Protein AF-A0A1K1MF61-F1 (afdb_monomer_lite)

Structure (mmCIF, N/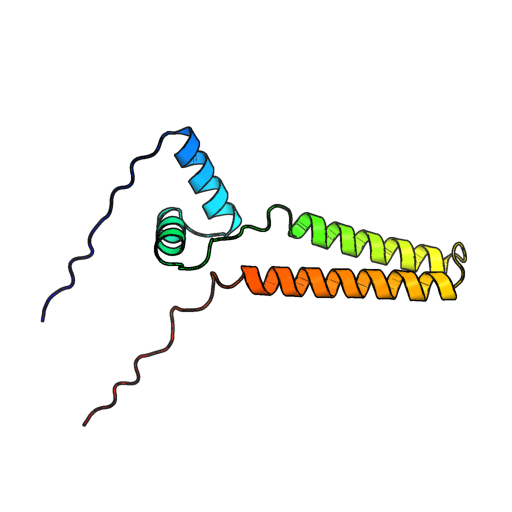CA/C/O backbone):
data_AF-A0A1K1MF61-F1
#
_entry.id   AF-A0A1K1MF61-F1
#
loop_
_atom_site.group_PDB
_atom_site.id
_atom_site.type_symbol
_atom_site.label_atom_id
_atom_site.label_alt_id
_atom_site.label_comp_id
_atom_site.label_asym_id
_atom_site.label_entity_id
_atom_site.label_seq_id
_atom_site.pdbx_PDB_ins_code
_atom_site.Cartn_x
_atom_site.Cartn_y
_atom_site.Cartn_z
_atom_site.occupancy
_atom_site.B_iso_or_equiv
_atom_site.auth_seq_id
_atom_site.auth_comp_id
_atom_site.auth_asym_id
_atom_site.auth_atom_id
_atom_site.pdbx_PDB_model_num
ATOM 1 N N . MET A 1 1 ? -30.722 -22.037 27.831 1.00 40.25 1 MET A N 1
ATOM 2 C CA . MET A 1 1 ? -30.411 -21.177 26.675 1.00 40.25 1 MET A CA 1
ATOM 3 C C . MET A 1 1 ? -30.126 -19.787 27.209 1.00 40.25 1 MET A C 1
ATOM 5 O O . MET A 1 1 ? -31.053 -19.074 27.568 1.00 40.25 1 MET A O 1
ATOM 9 N N . SER A 1 2 ? -28.853 -19.470 27.422 1.00 45.88 2 SER A N 1
ATOM 10 C CA . SER A 1 2 ? -28.426 -18.170 27.940 1.00 45.88 2 SER A CA 1
ATOM 11 C C . SER A 1 2 ? -28.297 -17.236 26.744 1.00 45.88 2 SER A C 1
ATOM 13 O O . SER A 1 2 ? -27.346 -17.369 25.982 1.00 45.88 2 SER A O 1
ATOM 15 N N . GLU A 1 3 ? -29.253 -16.333 26.543 1.00 50.75 3 GLU A N 1
ATOM 16 C CA . GLU A 1 3 ? -29.083 -15.231 25.594 1.00 50.75 3 GLU A CA 1
ATOM 17 C C . GLU A 1 3 ? -27.830 -14.451 26.012 1.00 50.75 3 GLU A C 1
ATOM 19 O O . GLU A 1 3 ? -27.800 -13.836 27.086 1.00 50.75 3 GLU A O 1
ATOM 24 N N . SER A 1 4 ? -26.757 -14.511 25.218 1.00 57.25 4 SER A N 1
ATOM 25 C CA . SER A 1 4 ? -25.606 -13.646 25.441 1.00 57.25 4 SER A CA 1
ATOM 26 C C . SER A 1 4 ? -26.071 -12.217 25.155 1.00 57.25 4 SER A C 1
ATOM 28 O O . SER A 1 4 ? -26.208 -11.775 24.019 1.00 57.25 4 SER A O 1
ATOM 30 N N . LYS A 1 5 ? -26.429 -11.482 26.212 1.00 58.16 5 LYS A N 1
ATOM 31 C CA . LYS A 1 5 ? -26.793 -10.070 26.085 1.00 58.16 5 LYS A CA 1
ATOM 32 C C . LYS A 1 5 ? -25.625 -9.343 25.429 1.00 58.16 5 LYS A C 1
ATOM 34 O O . LYS A 1 5 ? -24.558 -9.249 26.039 1.00 58.16 5 LYS A O 1
ATOM 39 N N . ALA A 1 6 ? -25.839 -8.821 24.223 1.00 66.06 6 ALA A N 1
ATOM 40 C CA . ALA A 1 6 ? -24.900 -7.932 23.556 1.00 66.06 6 ALA A CA 1
ATOM 41 C C . ALA A 1 6 ? -24.563 -6.778 24.514 1.00 66.06 6 ALA A C 1
ATOM 43 O O . ALA A 1 6 ? -25.407 -5.934 24.825 1.00 66.06 6 ALA A O 1
ATOM 44 N N . LYS A 1 7 ? -23.347 -6.785 25.067 1.00 76.81 7 LYS A N 1
ATOM 45 C CA . LYS A 1 7 ? -22.883 -5.731 25.970 1.00 76.81 7 LYS A CA 1
ATOM 46 C C . LYS A 1 7 ? -22.458 -4.541 25.126 1.00 76.81 7 LYS A C 1
ATOM 48 O O . LYS A 1 7 ? -21.454 -4.598 24.425 1.00 76.81 7 LYS A O 1
ATOM 53 N N . THR A 1 8 ? -23.206 -3.450 25.214 1.00 82.19 8 THR A N 1
ATOM 54 C CA . THR A 1 8 ? -22.790 -2.174 24.632 1.00 82.19 8 THR A CA 1
ATOM 55 C C . THR A 1 8 ? -21.667 -1.570 25.473 1.00 82.19 8 THR A C 1
ATOM 57 O O . THR A 1 8 ? -21.833 -1.359 26.675 1.00 82.19 8 THR A O 1
ATOM 60 N N . ILE A 1 9 ? -20.532 -1.274 24.839 1.00 82.94 9 ILE A N 1
ATOM 61 C CA . ILE A 1 9 ? -19.419 -0.539 25.447 1.00 82.94 9 ILE A CA 1
ATOM 62 C C . ILE A 1 9 ? -19.463 0.893 24.920 1.00 82.94 9 ILE A C 1
ATOM 64 O O . ILE A 1 9 ? -19.438 1.117 23.713 1.00 82.94 9 ILE A O 1
ATOM 68 N N . ASN A 1 10 ? -19.519 1.862 25.833 1.00 87.81 10 ASN A N 1
ATOM 69 C CA . ASN A 1 10 ? -19.452 3.279 25.492 1.00 87.81 10 ASN A CA 1
ATOM 70 C C . ASN A 1 10 ? -18.021 3.780 25.697 1.00 87.81 10 ASN A C 1
ATOM 72 O O . ASN A 1 10 ? -17.512 3.741 26.818 1.00 87.81 10 ASN A O 1
ATOM 76 N N . VAL A 1 11 ? -17.395 4.280 24.634 1.00 85.50 11 VAL A N 1
ATOM 77 C CA . VAL A 1 11 ? -16.054 4.876 24.681 1.00 85.50 11 VAL A CA 1
ATOM 78 C C . VAL A 1 11 ? -16.198 6.396 24.710 1.00 85.50 11 VAL A C 1
ATOM 80 O O . VAL A 1 11 ? -16.910 6.971 23.888 1.00 85.50 11 VAL A O 1
ATOM 83 N N . ARG A 1 12 ? -15.547 7.055 25.675 1.00 91.81 12 ARG A N 1
ATOM 84 C CA . ARG A 1 12 ? -15.467 8.520 25.734 1.00 91.81 12 ARG A CA 1
ATOM 85 C C . ARG A 1 12 ? -14.130 8.972 25.175 1.00 91.81 12 ARG A C 1
ATOM 87 O O . ARG A 1 12 ? -13.096 8.475 25.602 1.00 91.81 12 ARG A O 1
ATOM 94 N N . VAL A 1 13 ? -14.187 9.932 24.267 1.00 91.00 13 VAL A N 1
ATOM 95 C CA . VAL A 1 13 ? -13.036 10.540 23.600 1.00 91.00 13 VAL A CA 1
ATOM 96 C C . VAL A 1 13 ? -13.280 12.039 23.464 1.00 91.00 13 VAL A C 1
ATOM 98 O O . VAL A 1 13 ? -14.428 12.491 23.513 1.00 91.00 13 VAL A O 1
ATOM 101 N N . SER A 1 14 ? -12.213 12.814 23.306 1.00 94.94 14 SER A N 1
ATOM 102 C CA . SER A 1 14 ? -12.305 14.216 22.894 1.00 94.94 14 SER A CA 1
ATOM 103 C C . SER A 1 14 ? -12.835 14.344 21.459 1.00 94.94 14 SER A C 1
ATOM 105 O O . SER A 1 14 ? -12.792 13.391 20.679 1.00 94.94 14 SER A O 1
ATOM 107 N N . GLU A 1 15 ? -13.309 15.532 21.074 1.00 92.31 15 GLU A N 1
ATOM 108 C CA . GLU A 1 15 ? -13.754 15.780 19.692 1.00 92.31 15 GLU A CA 1
ATOM 109 C C . GLU A 1 15 ? -12.626 15.575 18.673 1.00 92.31 15 GLU A C 1
ATOM 111 O O . GLU A 1 15 ? -12.850 14.980 17.623 1.00 92.31 15 GLU A O 1
ATOM 116 N N . SER A 1 16 ? -11.397 15.986 19.003 1.00 92.75 16 SER A N 1
ATOM 117 C CA . SER A 1 16 ? -10.227 15.758 18.150 1.00 92.75 16 SER A CA 1
ATOM 118 C C . SER A 1 16 ? -9.934 14.273 17.949 1.00 92.75 16 SER A C 1
ATOM 120 O O . SER A 1 16 ? -9.656 13.842 16.834 1.00 92.75 16 SER A O 1
ATOM 122 N N . GLU A 1 17 ? -10.024 13.474 19.012 1.00 90.25 17 GLU A N 1
ATOM 123 C CA . GLU A 1 17 ? -9.818 12.027 18.922 1.00 90.25 17 GLU A CA 1
ATOM 124 C C . GLU A 1 17 ? -10.941 11.354 18.137 1.00 90.25 17 GLU A C 1
ATOM 126 O O . GLU A 1 17 ? -10.668 10.457 17.346 1.00 90.25 17 GLU A O 1
ATOM 131 N N . LYS A 1 18 ? -12.189 11.812 18.298 1.00 91.81 18 LYS A N 1
ATOM 132 C CA . LYS A 1 18 ? -13.321 11.319 17.509 1.00 91.81 18 LYS A CA 1
ATOM 133 C C . LYS A 1 18 ? -13.069 11.500 16.010 1.00 91.81 18 LYS A C 1
ATOM 135 O O . LYS A 1 18 ? -13.190 10.526 15.273 1.00 91.81 18 LYS A O 1
ATOM 140 N N . SER A 1 19 ? -12.652 12.693 15.583 1.00 90.75 19 SER A N 1
ATOM 141 C CA . SER A 1 19 ? -12.330 12.963 14.176 1.00 90.75 19 SER A CA 1
ATOM 142 C C . SER A 1 19 ? -11.206 12.064 13.657 1.00 90.75 19 SER A C 1
ATOM 144 O O . SER A 1 19 ? -11.313 11.520 12.563 1.00 90.75 19 SER A O 1
ATOM 146 N N . ILE A 1 20 ? -10.156 11.843 14.458 1.00 88.69 20 ILE A N 1
ATOM 147 C CA . ILE A 1 20 ? -9.044 10.951 14.091 1.00 88.69 20 ILE A CA 1
ATOM 148 C C . ILE A 1 20 ? -9.521 9.498 13.950 1.00 88.69 20 ILE A C 1
ATOM 150 O O . ILE A 1 20 ? -9.090 8.793 13.041 1.00 88.69 20 ILE A O 1
ATOM 154 N N . ILE A 1 21 ? -10.386 9.023 14.850 1.00 88.62 21 ILE A N 1
ATOM 155 C CA . ILE A 1 21 ? -10.924 7.657 14.791 1.00 88.62 21 ILE A CA 1
ATOM 156 C C . ILE A 1 21 ? -11.799 7.489 13.545 1.00 88.62 21 ILE A C 1
ATOM 158 O O . ILE A 1 21 ? -11.675 6.480 12.857 1.00 88.62 21 ILE A O 1
ATOM 162 N N . GLU A 1 22 ? -12.650 8.468 13.233 1.00 90.00 22 GLU A N 1
ATOM 163 C CA . GLU A 1 22 ? -13.495 8.450 12.034 1.00 90.00 22 GLU A CA 1
ATOM 164 C C . GLU A 1 22 ? -12.657 8.477 10.749 1.00 90.00 22 GLU A C 1
ATOM 166 O O . GLU A 1 22 ? -12.902 7.686 9.841 1.00 90.00 22 GLU A O 1
ATOM 171 N N . GLU A 1 23 ? -11.623 9.318 10.684 1.00 86.88 23 GLU A N 1
ATOM 172 C CA . GLU A 1 23 ? -10.695 9.362 9.549 1.00 86.88 23 GLU A CA 1
ATOM 173 C C . GLU A 1 23 ? -9.983 8.017 9.346 1.00 86.88 23 GLU A C 1
ATOM 175 O O . GLU A 1 23 ? -9.933 7.493 8.230 1.00 86.88 23 GLU A O 1
ATOM 180 N N . LYS A 1 24 ? -9.483 7.414 10.431 1.00 81.94 24 LYS A N 1
ATOM 181 C CA . LYS A 1 24 ? -8.822 6.105 10.388 1.00 81.94 24 LYS A CA 1
ATOM 182 C C . LYS A 1 24 ? -9.773 4.988 9.972 1.00 81.94 24 LYS A C 1
ATOM 184 O O . LYS A 1 24 ? -9.406 4.206 9.101 1.00 81.94 24 LYS A O 1
ATOM 189 N N . ALA A 1 25 ? -10.982 4.937 10.531 1.00 83.62 25 ALA A N 1
ATOM 190 C CA . ALA A 1 25 ? -12.004 3.969 10.136 1.00 83.62 25 ALA A CA 1
ATOM 191 C C . ALA A 1 25 ? -12.344 4.092 8.638 1.00 83.62 25 ALA A C 1
ATOM 193 O O . ALA A 1 25 ? -12.319 3.097 7.914 1.00 83.62 25 ALA A O 1
ATOM 194 N N . ASN A 1 26 ? -12.527 5.322 8.145 1.00 81.12 26 ASN A N 1
ATOM 195 C CA . ASN A 1 26 ? -12.780 5.589 6.728 1.00 81.12 26 ASN A CA 1
ATOM 196 C C . ASN A 1 26 ? -11.614 5.153 5.829 1.00 81.12 26 ASN A C 1
ATOM 198 O O . ASN A 1 26 ? -11.847 4.605 4.755 1.00 81.12 26 ASN A O 1
ATOM 202 N N . SER A 1 27 ? -10.362 5.350 6.260 1.00 74.50 27 SER A N 1
ATOM 203 C CA . SER A 1 27 ? -9.181 4.948 5.477 1.00 74.50 27 SER A CA 1
ATOM 204 C C . SER A 1 27 ? -9.061 3.437 5.249 1.00 74.50 27 SER A C 1
ATOM 206 O O . SER A 1 27 ? -8.390 3.025 4.307 1.00 74.50 27 SER A O 1
ATOM 208 N N . VAL A 1 28 ? -9.736 2.621 6.067 1.00 71.19 28 VAL A N 1
ATOM 209 C CA . VAL A 1 28 ? -9.839 1.159 5.896 1.00 71.19 28 VAL A CA 1
ATOM 210 C C . VAL A 1 28 ? -11.235 0.708 5.475 1.00 71.19 28 VAL A C 1
ATOM 212 O O . VAL A 1 28 ? -11.519 -0.482 5.479 1.00 71.19 28 VAL A O 1
ATOM 215 N N . SER A 1 29 ? -12.107 1.642 5.086 1.00 76.50 29 SER A N 1
ATOM 216 C CA . SER A 1 29 ? -13.491 1.366 4.675 1.00 76.50 29 SER A CA 1
ATOM 217 C C . SER A 1 29 ? -14.336 0.629 5.728 1.00 76.50 29 SER A C 1
ATOM 219 O O . SER A 1 29 ? -15.255 -0.104 5.371 1.00 76.50 29 SER A O 1
ATOM 221 N N . LEU A 1 30 ? -14.058 0.843 7.019 1.00 79.31 30 LEU A N 1
ATOM 222 C CA . LEU A 1 30 ? -14.828 0.271 8.129 1.00 79.31 30 LEU A CA 1
ATOM 223 C C . LEU A 1 30 ? -15.706 1.327 8.805 1.00 79.31 30 LEU A C 1
ATOM 225 O O . LEU A 1 30 ? -15.382 2.515 8.837 1.00 79.31 30 LEU A O 1
ATOM 229 N N . GLY A 1 31 ? -16.796 0.884 9.434 1.00 85.94 31 GLY A N 1
ATOM 230 C CA . GLY A 1 31 ? -17.553 1.737 10.350 1.00 85.94 31 GLY A CA 1
ATOM 231 C C . GLY A 1 31 ? -16.790 1.981 11.659 1.00 85.94 31 GLY A C 1
ATOM 232 O O . GLY A 1 31 ? -16.079 1.105 12.145 1.00 85.94 31 GLY A O 1
ATOM 233 N N . THR A 1 32 ? -16.985 3.134 12.309 1.00 88.88 32 THR A N 1
ATOM 234 C CA . THR A 1 32 ? -16.292 3.501 13.566 1.00 88.88 32 THR A CA 1
ATOM 235 C C . THR A 1 32 ? -16.384 2.420 14.650 1.00 88.88 32 THR A C 1
ATOM 237 O O . THR A 1 32 ? -15.401 2.121 15.323 1.00 88.88 32 THR A O 1
ATOM 240 N N . SER A 1 33 ? -17.560 1.807 14.832 1.00 86.56 33 SER A N 1
ATOM 241 C CA . SER A 1 33 ? -17.746 0.740 15.827 1.00 86.56 33 SER A CA 1
ATOM 242 C C . SER A 1 33 ? -17.020 -0.552 15.468 1.00 86.56 33 SER A C 1
ATOM 244 O O . SER A 1 33 ? -16.595 -1.271 16.364 1.00 86.56 33 SER A O 1
ATOM 246 N N . GLU A 1 34 ? -16.910 -0.860 14.182 1.00 83.75 34 GLU A N 1
ATOM 247 C CA . GLU A 1 34 ? -16.197 -2.032 13.685 1.00 83.75 34 GLU A CA 1
ATOM 248 C C . GLU A 1 34 ? -14.694 -1.829 13.828 1.00 83.75 34 GLU A C 1
ATOM 250 O O . GLU A 1 34 ? -14.047 -2.621 14.499 1.00 83.75 34 GLU A O 1
ATOM 255 N N . PHE A 1 35 ? -14.183 -0.680 13.381 1.00 85.44 35 PHE A N 1
ATOM 256 C CA . PHE A 1 35 ? -12.796 -0.270 13.581 1.00 85.44 35 PHE A CA 1
ATOM 257 C C . PHE A 1 35 ? -12.362 -0.340 15.054 1.00 85.44 35 PHE A C 1
ATOM 259 O O . PHE A 1 35 ? -11.303 -0.880 15.363 1.00 85.44 35 PHE A O 1
ATOM 266 N N . LEU A 1 36 ? -13.186 0.162 15.984 1.00 86.25 36 LEU A N 1
ATOM 267 C CA . LEU A 1 36 ? -12.890 0.098 17.420 1.00 86.25 36 LEU A CA 1
ATOM 268 C C . LEU A 1 36 ? -12.900 -1.333 17.971 1.00 86.25 36 LEU A C 1
ATOM 270 O O . LEU A 1 36 ? -12.113 -1.632 18.866 1.00 86.25 36 LEU A O 1
ATOM 274 N N . ARG A 1 37 ? -13.778 -2.210 17.467 1.00 84.31 37 ARG A N 1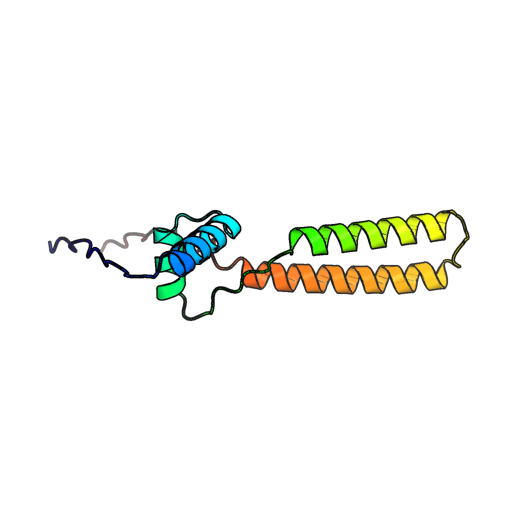
ATOM 275 C CA . ARG A 1 37 ? -13.794 -3.626 17.861 1.00 84.31 37 ARG A CA 1
ATOM 276 C C . ARG A 1 37 ? -12.557 -4.343 17.347 1.00 84.31 37 ARG A C 1
ATOM 278 O O . ARG A 1 37 ? -11.883 -4.976 18.148 1.00 84.31 37 ARG A O 1
ATOM 285 N N . THR A 1 38 ? -12.226 -4.181 16.070 1.00 79.56 38 THR A N 1
ATOM 286 C CA . THR A 1 38 ? -11.008 -4.736 15.474 1.00 79.56 38 THR A CA 1
ATOM 287 C C . THR A 1 38 ? -9.781 -4.259 16.246 1.00 79.56 38 THR A C 1
ATOM 289 O O . THR A 1 38 ? -8.993 -5.070 16.707 1.00 79.56 38 THR A O 1
ATOM 292 N N . ALA A 1 39 ? -9.670 -2.956 16.521 1.00 79.00 39 ALA A N 1
ATOM 293 C CA . ALA A 1 39 ? -8.536 -2.402 17.261 1.00 79.00 39 ALA A CA 1
ATOM 294 C C . ALA A 1 39 ? -8.411 -2.938 18.697 1.00 79.00 39 ALA A C 1
ATOM 296 O O . ALA A 1 39 ? -7.310 -2.979 19.238 1.00 79.00 39 ALA A O 1
ATOM 297 N N . ALA A 1 40 ? -9.533 -3.284 19.335 1.00 79.44 40 ALA A N 1
ATOM 298 C CA . ALA A 1 40 ? -9.559 -3.791 20.703 1.00 79.44 40 ALA A CA 1
ATOM 299 C C . ALA A 1 40 ? -9.357 -5.311 20.800 1.00 79.44 40 ALA A C 1
ATOM 301 O O . ALA A 1 40 ? -8.994 -5.791 21.872 1.00 79.44 40 ALA A O 1
ATOM 302 N N . LEU A 1 41 ? -9.648 -6.052 19.726 1.00 77.56 41 LEU A N 1
ATOM 303 C CA . LEU A 1 41 ? -9.602 -7.517 19.679 1.00 77.56 41 LEU A CA 1
ATOM 304 C C . LEU A 1 41 ? -8.377 -8.060 18.938 1.00 77.56 41 LEU A C 1
ATOM 306 O O . LEU A 1 41 ? -8.001 -9.203 19.174 1.00 77.56 41 LEU A O 1
ATOM 310 N N . SER A 1 42 ? -7.757 -7.273 18.058 1.00 69.31 42 SER A N 1
ATOM 311 C CA . SER A 1 42 ? -6.509 -7.660 17.407 1.00 69.31 42 SER A CA 1
ATOM 312 C C . SER A 1 42 ? -5.353 -7.597 18.408 1.00 69.31 42 SER A C 1
ATOM 314 O O . SER A 1 42 ? -5.035 -6.531 18.936 1.00 69.31 42 SER A O 1
ATOM 316 N N . ASP A 1 43 ? -4.698 -8.739 18.634 1.00 57.69 43 ASP A N 1
ATOM 317 C CA . ASP A 1 43 ? -3.416 -8.809 19.355 1.00 57.69 43 ASP A CA 1
ATOM 318 C C . ASP A 1 43 ? -2.307 -8.050 18.597 1.00 57.69 43 ASP A C 1
ATOM 320 O O . ASP A 1 43 ? -1.353 -7.540 19.196 1.00 57.69 43 ASP A O 1
ATOM 324 N N . ASP A 1 44 ? -2.474 -7.913 17.279 1.00 55.97 44 ASP A N 1
ATOM 325 C CA . ASP A 1 44 ? -1.621 -7.123 16.404 1.00 55.97 44 ASP A CA 1
ATOM 326 C C . ASP A 1 44 ? -2.105 -5.672 16.285 1.00 55.97 44 ASP A C 1
ATOM 328 O O . ASP A 1 44 ? -3.292 -5.366 16.158 1.00 55.97 44 ASP A O 1
ATOM 332 N N . LYS A 1 45 ? -1.154 -4.731 16.293 1.00 59.78 45 LYS A N 1
ATOM 333 C CA . LYS A 1 45 ? -1.454 -3.317 16.043 1.00 59.78 45 LYS A CA 1
ATOM 334 C C . LYS A 1 45 ? -2.041 -3.172 14.639 1.00 59.78 45 LYS A C 1
ATOM 336 O O . LYS A 1 45 ? -1.375 -3.531 13.674 1.00 59.78 45 LYS A O 1
ATOM 341 N N . ILE A 1 46 ? -3.207 -2.530 14.517 1.00 59.28 46 ILE A N 1
ATOM 342 C CA . ILE A 1 46 ? -3.700 -2.038 13.223 1.00 59.28 46 ILE A CA 1
ATOM 343 C C . ILE A 1 46 ? -2.663 -1.058 12.665 1.00 59.28 46 ILE A C 1
ATOM 345 O O . ILE A 1 46 ? -2.516 0.067 13.156 1.00 59.28 46 ILE A O 1
ATOM 349 N N . ILE A 1 47 ? -1.921 -1.494 11.651 1.00 61.31 47 ILE A N 1
ATOM 350 C CA . ILE A 1 47 ? -0.949 -0.666 10.944 1.00 61.31 47 ILE A CA 1
ATOM 351 C C . ILE A 1 47 ? -1.613 -0.195 9.651 1.00 61.31 47 ILE A C 1
ATOM 353 O O . ILE A 1 47 ? -1.867 -0.961 8.728 1.00 61.31 47 ILE A O 1
ATOM 357 N N . LEU A 1 48 ? -1.904 1.102 9.603 1.00 62.75 48 LEU A N 1
ATOM 358 C CA . LEU A 1 48 ? -2.461 1.758 8.429 1.00 62.75 48 LEU A CA 1
ATOM 359 C C . LEU A 1 48 ? -1.319 2.212 7.528 1.00 62.75 48 LEU A C 1
ATOM 361 O O . LEU A 1 48 ? -0.505 3.044 7.935 1.00 62.75 48 LEU A O 1
ATOM 365 N N . LEU A 1 49 ? -1.279 1.711 6.296 1.00 66.00 49 LEU A N 1
ATOM 366 C CA . LEU A 1 49 ? -0.349 2.195 5.280 1.00 66.00 49 LEU A CA 1
ATOM 367 C C . LEU A 1 49 ? -0.923 3.475 4.656 1.00 66.00 49 LEU A C 1
ATOM 369 O O . LEU A 1 49 ? -1.456 3.482 3.545 1.00 66.00 49 LEU A O 1
ATOM 373 N N . GLN A 1 50 ? -0.862 4.568 5.423 1.00 63.94 50 GLN A N 1
ATOM 374 C CA . GLN A 1 50 ? -1.214 5.891 4.917 1.00 63.94 50 GLN A CA 1
ATOM 375 C C . GLN A 1 50 ? -0.359 6.173 3.673 1.00 63.94 50 GLN A C 1
ATOM 377 O O . GLN A 1 50 ? 0.848 5.949 3.683 1.00 63.94 50 GLN A O 1
ATOM 382 N N . GLU A 1 51 ? -1.007 6.601 2.588 1.00 72.44 51 GLU A N 1
ATOM 383 C CA . GLU A 1 51 ? -0.387 6.854 1.277 1.00 72.44 51 GLU A CA 1
ATOM 384 C C . GLU A 1 51 ? 0.050 5.621 0.462 1.00 72.44 51 GLU A C 1
ATOM 386 O O . GLU A 1 51 ? 0.711 5.784 -0.564 1.00 72.44 51 GLU A O 1
ATOM 391 N N . GLY A 1 52 ? -0.368 4.397 0.813 1.00 75.31 52 GLY A N 1
ATOM 392 C CA . GLY A 1 52 ? -0.040 3.198 0.021 1.00 75.31 52 GLY A CA 1
ATOM 393 C C . GLY A 1 52 ? -0.391 3.323 -1.470 1.00 75.31 52 GLY A C 1
ATOM 394 O O . GLY A 1 52 ? 0.424 3.001 -2.333 1.00 75.31 52 GLY A O 1
ATOM 395 N N . ALA A 1 53 ? -1.551 3.906 -1.791 1.00 74.25 53 ALA A N 1
ATOM 396 C CA . ALA A 1 53 ? -1.946 4.193 -3.173 1.00 74.25 53 ALA 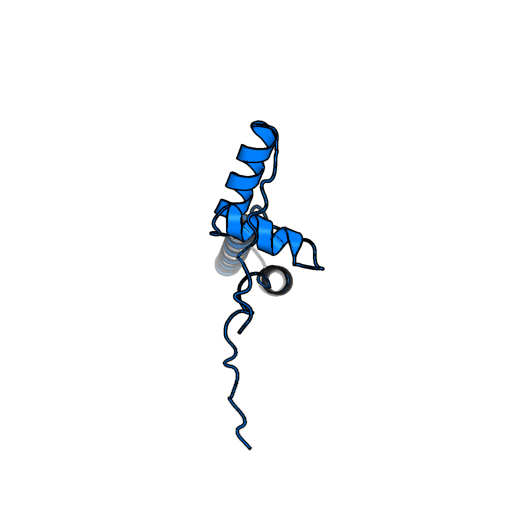A CA 1
ATOM 397 C C . ALA A 1 53 ? -1.011 5.201 -3.873 1.00 74.25 53 ALA A C 1
ATOM 399 O O . ALA A 1 53 ? -0.713 5.061 -5.060 1.00 74.25 53 ALA A O 1
ATOM 400 N N . THR A 1 54 ? -0.512 6.204 -3.144 1.00 80.56 54 THR A N 1
ATOM 401 C CA . THR A 1 54 ? 0.462 7.178 -3.658 1.00 80.56 54 THR A CA 1
ATOM 402 C C . THR A 1 54 ? 1.803 6.507 -3.934 1.00 80.56 54 THR A C 1
ATOM 404 O O . THR A 1 54 ? 2.396 6.752 -4.983 1.00 80.56 54 THR A O 1
ATOM 407 N N . ILE A 1 55 ? 2.261 5.632 -3.034 1.00 83.31 55 ILE A N 1
ATOM 408 C CA . ILE A 1 55 ? 3.501 4.863 -3.199 1.00 83.31 55 ILE A CA 1
ATOM 409 C C . ILE A 1 55 ? 3.392 3.948 -4.423 1.00 83.31 55 ILE A C 1
ATOM 411 O O . ILE A 1 55 ? 4.255 4.007 -5.296 1.00 83.31 55 ILE A O 1
ATOM 415 N N . ALA A 1 56 ? 2.302 3.184 -4.549 1.00 82.81 56 ALA A N 1
ATOM 416 C CA . ALA A 1 56 ? 2.052 2.323 -5.705 1.00 82.81 56 ALA A CA 1
ATOM 417 C C . ALA A 1 56 ? 2.058 3.119 -7.020 1.00 82.81 56 ALA A C 1
ATOM 419 O O . ALA A 1 56 ? 2.750 2.758 -7.973 1.00 82.81 56 ALA A O 1
ATOM 420 N N . LYS A 1 57 ? 1.366 4.265 -7.048 1.00 85.31 57 LYS A N 1
ATOM 421 C CA . LYS A 1 57 ? 1.366 5.169 -8.204 1.00 85.31 57 LYS A CA 1
ATOM 422 C C . LYS A 1 57 ? 2.777 5.643 -8.559 1.00 85.31 57 LYS A C 1
ATOM 424 O O . LYS A 1 57 ? 3.138 5.638 -9.732 1.00 85.31 57 LYS A O 1
ATOM 429 N N . LYS A 1 58 ? 3.576 6.046 -7.568 1.00 88.31 58 LYS A N 1
ATOM 430 C CA . LYS A 1 58 ? 4.948 6.529 -7.784 1.00 88.31 58 LYS A CA 1
ATOM 431 C C . LYS A 1 58 ? 5.881 5.433 -8.293 1.00 88.31 58 LYS A C 1
ATOM 433 O O . LYS A 1 58 ? 6.715 5.718 -9.147 1.00 88.31 58 LYS A O 1
ATOM 438 N N . LEU A 1 59 ? 5.714 4.197 -7.825 1.00 89.44 59 LEU A N 1
ATOM 439 C CA . LEU A 1 59 ? 6.451 3.043 -8.340 1.00 89.44 59 LEU A CA 1
ATOM 440 C C . LEU A 1 59 ? 6.102 2.773 -9.810 1.00 89.44 59 LEU A C 1
ATOM 442 O O . LEU A 1 59 ? 7.011 2.635 -10.624 1.00 89.44 59 LEU A O 1
ATOM 446 N N . CYS A 1 60 ? 4.817 2.799 -10.180 1.00 88.44 60 CYS A N 1
ATOM 447 C CA . CYS A 1 60 ? 4.403 2.674 -11.581 1.00 88.44 60 CYS A CA 1
ATOM 448 C C . CYS A 1 60 ? 4.946 3.811 -12.461 1.00 88.44 60 CYS A C 1
ATOM 450 O O . CYS A 1 60 ? 5.456 3.557 -13.549 1.00 88.44 60 CYS A O 1
ATOM 452 N N . GLU A 1 61 ? 4.874 5.064 -11.996 1.00 91.31 61 GLU A N 1
ATOM 453 C CA . GLU A 1 61 ? 5.442 6.215 -12.715 1.00 91.31 61 GLU A CA 1
ATOM 454 C C . GLU A 1 61 ? 6.947 6.039 -12.966 1.00 91.31 61 GLU A C 1
ATOM 456 O O . GLU A 1 61 ? 7.439 6.385 -14.044 1.00 91.31 61 GLU A O 1
ATOM 461 N N . LEU A 1 62 ? 7.674 5.481 -11.994 1.00 89.75 62 LEU A N 1
ATOM 462 C CA . LEU A 1 62 ? 9.105 5.229 -12.101 1.00 89.75 62 LEU A CA 1
ATOM 463 C C . LEU A 1 62 ? 9.416 4.157 -13.154 1.00 89.75 62 LEU A C 1
ATOM 465 O O . LEU A 1 62 ? 10.274 4.399 -14.001 1.00 89.75 62 LEU A O 1
ATOM 469 N N . VAL A 1 63 ? 8.686 3.033 -13.155 1.00 90.25 63 VAL A N 1
ATOM 470 C CA . VAL A 1 63 ? 8.815 1.975 -14.178 1.00 90.25 63 VAL A CA 1
ATOM 471 C C . VAL A 1 63 ? 8.603 2.558 -15.574 1.00 90.25 63 VAL A C 1
ATOM 473 O O . VAL A 1 63 ? 9.512 2.511 -16.400 1.00 90.25 63 VAL A O 1
ATOM 476 N N . CYS A 1 64 ? 7.468 3.227 -15.802 1.00 89.19 64 CYS A N 1
ATOM 477 C CA . CYS A 1 64 ? 7.151 3.800 -17.111 1.00 89.19 64 CYS A CA 1
ATOM 478 C C . CYS A 1 64 ? 8.170 4.852 -17.571 1.00 89.19 64 CYS A C 1
ATOM 480 O O . CYS A 1 64 ? 8.366 5.053 -18.769 1.00 89.19 64 CYS A O 1
ATOM 482 N N . THR A 1 65 ? 8.787 5.580 -16.636 1.00 89.56 65 THR A N 1
ATOM 483 C CA . THR A 1 65 ? 9.822 6.569 -16.964 1.00 89.56 65 THR A CA 1
ATOM 484 C C . THR A 1 65 ? 11.104 5.883 -17.425 1.00 89.56 65 THR A C 1
ATOM 486 O O . THR A 1 65 ? 11.706 6.328 -18.402 1.00 89.56 65 THR A O 1
ATOM 489 N N . PHE A 1 66 ? 11.507 4.800 -16.759 1.00 87.19 66 PHE A N 1
ATOM 490 C CA . PHE A 1 66 ? 12.709 4.049 -17.119 1.00 87.19 66 PHE A CA 1
ATOM 491 C C . PHE A 1 66 ? 12.551 3.274 -18.426 1.00 87.19 66 PHE A C 1
ATOM 493 O O . PHE A 1 66 ? 13.447 3.353 -19.261 1.00 87.19 66 PHE A O 1
ATOM 500 N N . GLU A 1 67 ? 11.404 2.632 -18.654 1.00 87.38 67 GLU A N 1
ATOM 501 C CA . GLU A 1 67 ? 11.095 1.959 -19.925 1.00 87.38 67 GLU A CA 1
ATOM 502 C C . GLU A 1 67 ? 11.185 2.940 -21.103 1.00 87.38 67 GLU A C 1
ATOM 504 O O . GLU A 1 67 ? 11.897 2.703 -22.075 1.00 87.38 67 GLU A O 1
ATOM 509 N N . LYS A 1 68 ? 10.567 4.123 -20.983 1.00 88.38 68 LYS A N 1
ATOM 510 C CA . LYS A 1 68 ? 10.658 5.166 -22.019 1.00 88.38 68 LYS A CA 1
ATOM 511 C C . LYS A 1 68 ? 12.082 5.676 -22.225 1.00 88.38 68 LYS A C 1
ATOM 513 O O . LYS A 1 68 ? 12.457 6.047 -23.339 1.00 88.38 68 LYS A O 1
ATOM 518 N N . ALA A 1 69 ? 12.869 5.771 -21.157 1.00 85.88 69 ALA A N 1
ATOM 519 C CA . ALA A 1 69 ? 14.249 6.232 -21.233 1.00 85.88 69 ALA A CA 1
ATOM 520 C C . ALA A 1 69 ? 15.166 5.196 -21.916 1.00 85.88 69 ALA A C 1
ATOM 522 O O . ALA A 1 69 ? 16.075 5.584 -22.650 1.00 85.88 69 ALA A O 1
ATOM 523 N N . GLU A 1 70 ? 14.886 3.904 -21.740 1.00 86.06 70 GLU A N 1
ATOM 524 C CA . GLU A 1 70 ? 15.520 2.816 -22.488 1.00 86.06 70 GLU A CA 1
ATOM 525 C C . GLU A 1 70 ? 15.111 2.839 -23.968 1.00 86.06 70 GLU A C 1
ATOM 527 O O . GLU A 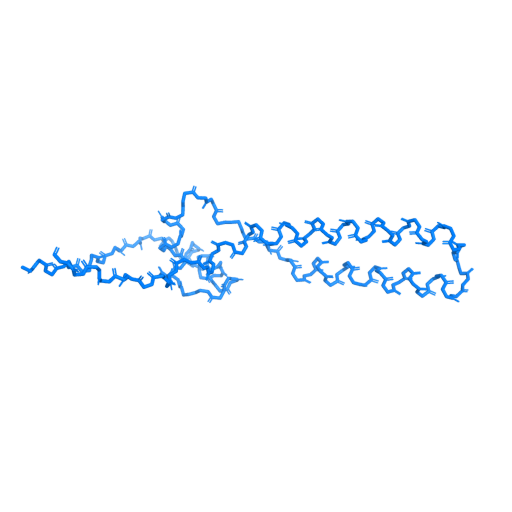1 70 ? 15.977 2.887 -24.841 1.00 86.06 70 GLU A O 1
ATOM 532 N N . GLU A 1 71 ? 13.808 2.903 -24.266 1.00 86.81 71 GLU A N 1
ATOM 533 C CA . GLU A 1 71 ? 13.279 2.943 -25.641 1.00 86.81 71 GLU A CA 1
ATOM 534 C C . GLU A 1 71 ? 13.815 4.132 -26.452 1.00 86.81 71 GLU A C 1
ATOM 536 O O . GLU A 1 71 ? 14.037 4.035 -27.659 1.00 86.81 71 GLU A O 1
ATOM 541 N N . SER A 1 72 ? 14.038 5.268 -25.788 1.00 88.62 72 SER A N 1
ATOM 542 C CA . SER A 1 72 ? 14.593 6.479 -26.405 1.00 88.62 72 SER A CA 1
ATOM 543 C C . SER A 1 72 ? 16.119 6.466 -26.544 1.00 88.62 72 SER A C 1
ATOM 545 O O . SER A 1 72 ? 16.681 7.417 -27.087 1.00 88.62 72 SER A O 1
ATOM 547 N N . GLY A 1 73 ? 16.800 5.417 -26.068 1.00 83.62 73 GLY A N 1
ATOM 548 C CA . GLY A 1 73 ? 18.259 5.303 -26.102 1.00 83.62 73 GLY A CA 1
ATOM 549 C C . GLY A 1 73 ? 18.983 6.283 -25.172 1.00 83.62 73 GLY A C 1
ATOM 550 O O . GLY A 1 73 ? 20.190 6.471 -25.303 1.00 83.62 73 GLY A O 1
ATOM 551 N N . ASN A 1 74 ? 18.263 6.913 -24.237 1.00 84.25 74 ASN A N 1
ATOM 552 C CA . ASN A 1 74 ? 18.840 7.827 -23.245 1.00 84.25 74 ASN A CA 1
ATOM 553 C C . ASN A 1 74 ? 19.615 7.082 -22.148 1.00 84.25 74 ASN A C 1
ATOM 555 O O . ASN A 1 74 ? 20.395 7.691 -21.416 1.00 84.25 74 ASN A O 1
ATOM 559 N N . ILE A 1 75 ? 19.388 5.774 -22.021 1.00 82.19 75 ILE A N 1
ATOM 560 C CA . ILE A 1 75 ? 20.044 4.890 -21.062 1.00 82.19 75 ILE A CA 1
ATOM 561 C C . ILE A 1 75 ? 20.473 3.629 -21.815 1.00 82.19 75 ILE A C 1
ATOM 563 O O . ILE A 1 75 ? 19.697 3.084 -22.597 1.00 82.19 75 ILE A O 1
ATOM 567 N N . GLU A 1 76 ? 21.697 3.145 -21.589 1.00 83.44 76 GLU A N 1
ATOM 568 C CA . GLU A 1 76 ? 22.101 1.848 -22.140 1.00 83.44 76 GLU A CA 1
ATOM 569 C C . GLU A 1 76 ? 21.279 0.720 -21.500 1.00 83.44 76 GLU A C 1
ATOM 571 O O . GLU A 1 76 ? 21.075 0.700 -20.281 1.00 83.44 76 GLU A O 1
ATOM 576 N N . GLY A 1 77 ? 20.871 -0.260 -22.310 1.00 78.69 77 GLY A N 1
ATOM 577 C CA . GLY A 1 77 ? 19.986 -1.348 -21.876 1.00 78.69 77 GLY A CA 1
ATOM 578 C C . GLY A 1 77 ? 20.491 -2.132 -20.658 1.00 78.69 77 GLY A C 1
ATOM 579 O O . GLY A 1 77 ? 19.695 -2.613 -19.856 1.00 78.69 77 GLY A O 1
ATOM 580 N N . ILE A 1 78 ? 21.811 -2.204 -20.433 1.00 79.62 78 ILE A N 1
ATOM 581 C CA . ILE A 1 78 ? 22.377 -2.885 -19.257 1.00 79.62 78 ILE A CA 1
ATOM 582 C C . ILE A 1 78 ? 22.036 -2.164 -17.939 1.00 79.62 78 ILE A C 1
ATOM 584 O O . ILE A 1 78 ? 21.761 -2.807 -16.921 1.00 79.62 78 ILE A O 1
ATOM 588 N N . TYR A 1 79 ? 21.997 -0.828 -17.961 1.00 81.56 79 TYR A N 1
ATOM 589 C CA . TYR A 1 79 ? 21.605 -0.015 -16.813 1.00 81.56 79 TYR A CA 1
ATOM 590 C C . TYR A 1 79 ? 20.088 0.001 -16.648 1.00 81.56 79 TYR A C 1
ATOM 592 O O . TYR A 1 79 ? 19.613 -0.098 -15.518 1.00 81.56 79 TYR A O 1
ATOM 600 N N . ALA A 1 80 ? 19.337 0.047 -17.753 1.00 81.56 80 ALA A N 1
ATOM 601 C CA . ALA A 1 80 ? 17.880 -0.057 -17.728 1.00 81.56 80 ALA A CA 1
ATOM 602 C C . ALA A 1 80 ? 17.426 -1.380 -17.095 1.00 81.56 80 ALA A C 1
ATOM 604 O O . ALA A 1 80 ? 16.697 -1.364 -16.107 1.00 81.56 80 ALA A O 1
ATOM 605 N N . THR A 1 81 ? 17.973 -2.509 -17.555 1.00 84.44 81 THR A N 1
ATOM 606 C CA . THR A 1 81 ? 17.673 -3.847 -17.016 1.00 84.44 81 THR A CA 1
ATOM 607 C C . THR A 1 81 ? 17.967 -3.934 -15.515 1.00 84.44 81 THR A C 1
ATOM 609 O O . THR A 1 81 ? 17.158 -4.441 -14.739 1.00 84.44 81 THR A O 1
ATOM 612 N N . THR A 1 82 ? 19.118 -3.409 -15.081 1.00 88.88 82 THR A N 1
ATOM 613 C CA . THR A 1 82 ? 19.517 -3.449 -13.666 1.00 88.88 82 THR A CA 1
ATOM 614 C C . THR A 1 82 ? 18.585 -2.607 -12.793 1.00 88.88 82 THR A C 1
ATOM 616 O O . THR A 1 82 ? 18.197 -3.036 -11.708 1.00 88.88 82 THR A O 1
ATOM 619 N N . ILE A 1 83 ? 18.223 -1.405 -13.247 1.00 88.00 83 ILE A N 1
ATOM 620 C CA . ILE A 1 83 ? 17.370 -0.494 -12.479 1.00 88.00 83 ILE A CA 1
ATOM 621 C C . ILE A 1 83 ? 15.926 -1.000 -12.444 1.00 88.00 83 ILE A C 1
ATOM 623 O O . ILE A 1 83 ? 15.334 -1.022 -11.367 1.00 88.00 83 ILE A O 1
ATOM 627 N N . LEU A 1 84 ? 15.384 -1.461 -13.574 1.00 88.69 84 LEU A N 1
ATOM 628 C CA . LEU A 1 84 ? 14.043 -2.045 -13.643 1.00 88.69 84 LEU A CA 1
ATOM 629 C C . LEU A 1 84 ? 13.921 -3.250 -12.707 1.00 88.69 84 LEU A C 1
ATOM 631 O O . LEU A 1 84 ? 13.006 -3.280 -11.889 1.00 88.69 84 LEU A O 1
ATOM 635 N N . SER A 1 85 ? 14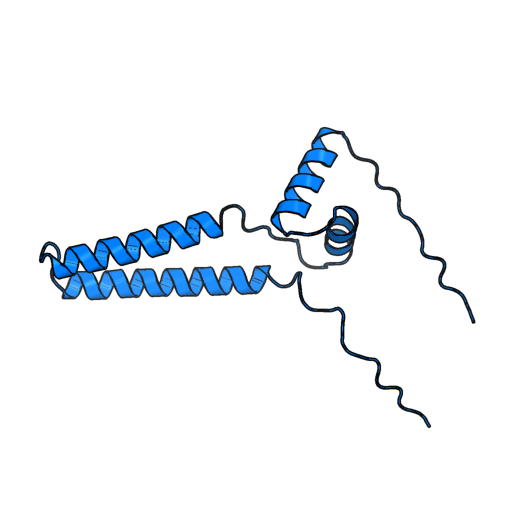.910 -4.150 -12.703 1.00 90.12 85 SER A N 1
ATOM 636 C CA . SER A 1 85 ? 14.947 -5.282 -11.766 1.00 90.12 85 SER A CA 1
ATOM 637 C C . SER A 1 85 ? 14.914 -4.836 -10.295 1.00 90.12 85 SER A C 1
ATOM 639 O O . SER A 1 85 ? 14.229 -5.440 -9.471 1.00 90.12 85 SER A O 1
ATOM 641 N N . LYS A 1 86 ? 15.590 -3.734 -9.941 1.00 91.94 86 LYS A N 1
ATOM 642 C CA . LYS A 1 86 ? 15.528 -3.178 -8.578 1.00 91.94 86 LYS A CA 1
ATOM 643 C C . LYS A 1 86 ? 14.197 -2.517 -8.246 1.00 91.94 86 LYS A C 1
ATOM 645 O O . LYS A 1 86 ? 13.765 -2.580 -7.094 1.00 91.94 86 LYS A O 1
ATOM 650 N N . ILE A 1 87 ? 13.534 -1.908 -9.223 1.00 90.06 87 ILE A N 1
ATOM 651 C CA . ILE A 1 87 ? 12.188 -1.362 -9.036 1.00 90.06 87 ILE A CA 1
ATOM 652 C C . ILE A 1 87 ? 11.178 -2.503 -8.845 1.00 90.06 87 ILE A C 1
ATOM 654 O O . ILE A 1 87 ? 10.320 -2.408 -7.970 1.00 90.06 87 ILE A O 1
ATOM 658 N N . GLU A 1 88 ? 11.316 -3.609 -9.574 1.00 89.56 88 GLU A N 1
ATOM 659 C CA . GLU A 1 88 ? 10.497 -4.814 -9.388 1.00 89.56 88 GLU A CA 1
ATOM 660 C C . GLU A 1 88 ? 10.685 -5.438 -7.999 1.00 89.56 88 GLU A C 1
ATOM 662 O O . GLU A 1 88 ? 9.700 -5.767 -7.338 1.00 89.56 88 GLU A O 1
ATOM 667 N N . GLU A 1 89 ? 11.927 -5.539 -7.506 1.00 92.81 89 GLU A N 1
ATOM 668 C CA . GLU A 1 89 ? 12.204 -5.969 -6.126 1.00 92.81 89 GLU A CA 1
ATOM 669 C C . GLU A 1 89 ? 11.491 -5.066 -5.101 1.00 92.81 89 GLU A C 1
ATOM 671 O O . GLU A 1 89 ? 10.918 -5.556 -4.123 1.00 92.81 89 GLU A O 1
ATOM 676 N N . LEU A 1 90 ? 11.488 -3.748 -5.333 1.00 89.44 90 LEU A N 1
ATOM 677 C CA . LEU A 1 90 ? 10.823 -2.776 -4.465 1.00 89.44 90 LEU A CA 1
ATOM 678 C C . LEU A 1 90 ? 9.293 -2.916 -4.507 1.00 89.44 90 LEU A C 1
ATOM 680 O O . LEU A 1 90 ? 8.648 -2.846 -3.460 1.00 89.44 90 LEU A O 1
ATOM 684 N N . ILE A 1 91 ? 8.717 -3.163 -5.687 1.00 89.81 91 ILE A N 1
ATOM 685 C CA . ILE A 1 91 ? 7.286 -3.454 -5.858 1.00 89.81 91 ILE A CA 1
ATOM 686 C C . ILE A 1 91 ? 6.916 -4.746 -5.126 1.00 89.81 91 ILE A C 1
ATOM 688 O O . ILE A 1 91 ? 5.940 -4.770 -4.379 1.00 89.81 91 ILE A O 1
ATOM 692 N N . ALA A 1 92 ? 7.715 -5.806 -5.267 1.00 88.88 92 ALA A N 1
ATOM 693 C CA . ALA A 1 92 ? 7.485 -7.069 -4.573 1.00 88.88 92 ALA A CA 1
ATOM 694 C C . ALA A 1 92 ? 7.540 -6.899 -3.046 1.00 88.88 92 ALA A C 1
ATOM 696 O O . ALA A 1 92 ? 6.701 -7.440 -2.322 1.00 88.88 92 ALA A O 1
ATOM 697 N N . PHE A 1 93 ? 8.491 -6.107 -2.543 1.00 88.19 93 PHE A N 1
ATOM 698 C CA . PHE A 1 93 ? 8.569 -5.777 -1.123 1.00 88.19 93 PHE A CA 1
ATOM 699 C C . PHE A 1 93 ? 7.352 -4.972 -0.648 1.00 88.19 93 PHE A C 1
ATOM 701 O O . PHE A 1 93 ? 6.790 -5.280 0.403 1.00 88.19 93 PHE A O 1
ATOM 708 N N . PHE A 1 94 ? 6.917 -3.977 -1.426 1.00 86.81 94 PHE A N 1
ATOM 709 C CA . PHE A 1 94 ? 5.734 -3.175 -1.122 1.00 86.81 94 PHE A CA 1
ATOM 710 C C . PHE A 1 94 ? 4.448 -4.014 -1.106 1.00 86.81 94 PHE A C 1
ATOM 712 O O . PHE A 1 94 ? 3.639 -3.871 -0.190 1.00 86.81 94 PHE A O 1
ATOM 719 N N . ASN A 1 95 ? 4.281 -4.935 -2.057 1.00 83.19 95 ASN A N 1
ATOM 720 C CA . ASN A 1 95 ? 3.136 -5.845 -2.094 1.00 83.19 95 ASN A CA 1
ATOM 721 C C . ASN A 1 95 ? 3.136 -6.782 -0.887 1.00 83.19 95 ASN A C 1
ATOM 723 O O . ASN A 1 95 ? 2.126 -6.894 -0.205 1.00 83.19 95 ASN A O 1
ATOM 727 N N . LYS A 1 96 ? 4.291 -7.358 -0.539 1.00 82.81 96 LYS A N 1
ATOM 728 C CA . LYS A 1 96 ? 4.429 -8.205 0.653 1.00 82.81 96 LYS A CA 1
ATOM 729 C C . LYS A 1 96 ? 4.153 -7.445 1.952 1.00 82.81 96 LYS A C 1
ATOM 731 O O . LYS A 1 96 ? 3.639 -8.018 2.911 1.00 82.81 96 LYS A O 1
ATOM 736 N N . LEU A 1 97 ? 4.538 -6.170 2.015 1.00 78.38 97 LEU A N 1
ATOM 737 C CA . LEU A 1 97 ? 4.192 -5.303 3.137 1.00 78.38 97 LEU A CA 1
ATOM 738 C C . LEU A 1 97 ? 2.682 -5.054 3.165 1.00 78.38 97 LEU A C 1
ATOM 740 O O . LEU A 1 97 ? 2.089 -5.154 4.227 1.00 78.38 97 LEU A O 1
ATOM 744 N N . SER A 1 98 ? 2.073 -4.784 2.012 1.00 74.25 98 SER A N 1
ATOM 745 C CA . SER A 1 98 ? 0.634 -4.539 1.893 1.00 74.25 98 SER A CA 1
ATOM 746 C C . SER A 1 98 ? -0.182 -5.764 2.302 1.00 74.25 98 SER A C 1
ATOM 748 O O . SER A 1 98 ? -1.053 -5.631 3.148 1.00 74.25 98 SER A O 1
ATOM 750 N N . GLU A 1 99 ? 0.166 -6.958 1.810 1.00 70.88 99 GLU A N 1
ATOM 751 C CA . GLU A 1 99 ? -0.479 -8.232 2.163 1.00 70.88 99 GLU A CA 1
ATOM 752 C C . GLU A 1 99 ? -0.520 -8.454 3.677 1.00 70.88 99 GLU A C 1
ATOM 754 O O . GLU A 1 99 ? -1.583 -8.733 4.222 1.00 70.88 99 GLU A O 1
ATOM 759 N N . LYS A 1 100 ? 0.604 -8.224 4.369 1.00 66.50 100 LYS A N 1
ATOM 760 C CA . LYS A 1 100 ? 0.709 -8.334 5.835 1.00 66.50 100 LYS A CA 1
ATOM 761 C C . LYS A 1 100 ? -0.141 -7.327 6.613 1.00 66.50 100 LYS A C 1
ATOM 763 O O . LYS A 1 100 ? -0.299 -7.483 7.817 1.00 66.50 100 LYS A O 1
ATOM 768 N N . LEU A 1 101 ? -0.610 -6.266 5.965 1.00 63.41 101 LEU A N 1
ATOM 769 C CA . LEU A 1 101 ? -1.440 -5.230 6.579 1.00 63.41 101 LEU A CA 1
ATOM 770 C C . LEU A 1 101 ? -2.927 -5.415 6.278 1.00 63.41 101 LEU A C 1
ATOM 772 O O . LEU A 1 101 ? -3.764 -4.904 7.017 1.00 63.41 101 LEU A O 1
ATOM 776 N N . THR A 1 102 ? -3.258 -6.159 5.223 1.00 54.22 102 THR A N 1
ATOM 777 C CA . THR A 1 102 ? -4.636 -6.507 4.834 1.00 54.22 102 THR A CA 1
ATOM 778 C C . THR A 1 102 ? -5.279 -7.601 5.687 1.00 54.22 102 THR A C 1
ATOM 780 O O . THR A 1 102 ? -6.433 -7.946 5.441 1.00 54.22 102 THR A O 1
ATOM 783 N N . ASP A 1 103 ? -4.612 -8.079 6.740 1.00 49.72 103 ASP A N 1
ATOM 784 C CA . ASP A 1 103 ? -5.125 -9.092 7.684 1.00 49.72 103 ASP A CA 1
ATOM 785 C C . ASP A 1 103 ? -6.286 -8.587 8.578 1.00 49.72 103 ASP A C 1
ATOM 787 O O . ASP A 1 103 ? -6.587 -9.123 9.639 1.00 49.72 103 ASP A O 1
ATOM 791 N N . ILE A 1 104 ? -6.950 -7.510 8.155 1.00 49.59 104 ILE A N 1
ATOM 792 C CA . ILE A 1 104 ? -8.144 -6.938 8.781 1.00 49.59 104 ILE A CA 1
ATOM 793 C C . ILE A 1 104 ? -9.427 -7.465 8.107 1.00 49.59 104 ILE A C 1
ATOM 795 O O . ILE A 1 104 ? -10.512 -7.239 8.635 1.00 49.59 104 ILE A O 1
ATOM 799 N N . SER A 1 105 ? -9.342 -8.171 6.966 1.00 43.09 105 SER A N 1
ATOM 800 C CA . SER A 1 105 ? -10.539 -8.490 6.161 1.00 43.09 105 SER A CA 1
ATOM 801 C C . SER A 1 105 ? -10.997 -9.949 6.083 1.00 43.09 105 SER A C 1
ATOM 803 O O . SER A 1 105 ? -12.075 -10.173 5.544 1.00 43.09 105 SER A O 1
ATOM 805 N N . GLU A 1 106 ? -10.296 -10.939 6.639 1.00 43.41 106 GLU A N 1
ATOM 806 C CA . GLU A 1 106 ? -10.760 -12.335 6.533 1.00 43.41 106 GLU A CA 1
ATOM 807 C C . GLU A 1 106 ? -10.569 -13.113 7.837 1.00 43.41 106 GLU A C 1
ATOM 809 O O . GLU A 1 106 ? -9.568 -13.795 8.022 1.00 43.41 106 GLU A O 1
ATOM 814 N N . ASN A 1 107 ? -11.543 -13.019 8.751 1.00 38.81 107 ASN A N 1
ATOM 815 C CA . ASN A 1 107 ? -11.827 -14.102 9.705 1.00 38.81 107 ASN A CA 1
ATOM 816 C C . ASN A 1 107 ? -13.224 -13.999 10.344 1.00 38.81 107 ASN A C 1
ATOM 818 O O . ASN A 1 107 ? -13.383 -14.135 11.549 1.00 38.81 107 ASN A O 1
ATOM 822 N N . ASP A 1 108 ? -14.250 -13.796 9.519 1.00 47.59 108 ASP A N 1
ATOM 823 C CA . ASP A 1 108 ? -15.635 -14.115 9.885 1.00 47.59 108 ASP A CA 1
ATOM 824 C C . ASP A 1 108 ? -16.340 -14.674 8.642 1.00 47.59 108 ASP A C 1
ATOM 826 O O . ASP A 1 108 ? -17.048 -13.942 7.967 1.00 47.59 108 ASP A O 1
ATOM 830 N N . VAL A 1 109 ? -16.041 -15.927 8.277 1.00 46.91 109 VAL A N 1
ATOM 831 C CA . VAL A 1 109 ? -17.006 -17.018 8.005 1.00 46.91 109 VAL A CA 1
ATOM 832 C C . VAL A 1 109 ? -16.183 -18.304 7.814 1.00 46.91 109 VAL A C 1
ATOM 834 O O . VAL A 1 109 ? -15.692 -18.589 6.725 1.00 46.91 109 VAL A O 1
ATOM 837 N N . SER A 1 110 ? -16.059 -19.120 8.857 1.00 36.12 110 SER A N 1
ATOM 838 C CA . SER A 1 110 ? -15.962 -20.569 8.665 1.00 36.12 110 SER A CA 1
ATOM 839 C C . SER A 1 110 ? -17.094 -21.188 9.464 1.00 36.12 110 SER A C 1
ATOM 841 O O . SER A 1 110 ? -17.078 -21.137 10.693 1.00 36.12 110 SER A O 1
ATOM 843 N N . ASP A 1 111 ? -18.094 -21.668 8.728 1.00 40.41 111 ASP A N 1
ATOM 844 C CA . ASP A 1 111 ? -19.268 -22.372 9.220 1.00 40.41 111 ASP A CA 1
ATOM 845 C C . ASP A 1 111 ? -18.887 -23.430 10.266 1.00 40.41 111 ASP A C 1
ATOM 847 O O . ASP A 1 111 ? -18.033 -24.287 10.024 1.00 40.41 111 ASP A O 1
ATOM 851 N N . ASP A 1 112 ? -19.551 -23.376 11.422 1.00 39.97 112 ASP A N 1
ATOM 852 C CA . ASP A 1 112 ? -19.642 -24.506 12.340 1.00 39.97 112 ASP A CA 1
ATOM 853 C C . ASP A 1 112 ? -20.320 -25.661 11.583 1.00 39.97 112 ASP A C 1
ATOM 855 O O . ASP A 1 112 ? -21.543 -25.688 11.421 1.00 39.97 112 ASP A O 1
ATOM 859 N N . GLU A 1 113 ? -19.534 -26.631 11.111 1.00 41.06 113 GLU A N 1
ATOM 860 C CA . GLU A 1 113 ? -20.077 -27.948 10.797 1.00 41.06 113 GLU A CA 1
ATOM 861 C C . GLU A 1 113 ? -20.543 -28.595 12.105 1.00 41.06 113 GLU A C 1
ATOM 863 O O . GLU A 1 113 ? -19.771 -29.059 12.947 1.00 41.06 113 GLU A O 1
ATOM 868 N N . GLU A 1 114 ? -21.862 -28.601 12.252 1.00 43.00 114 GLU A N 1
ATOM 869 C CA . GLU A 1 114 ? -22.638 -29.343 13.228 1.00 43.00 114 GLU A CA 1
ATOM 870 C C . GLU A 1 114 ? -22.318 -30.851 13.123 1.00 43.00 114 GLU A C 1
ATOM 872 O O . GLU A 1 114 ? -22.976 -31.604 12.403 1.00 43.00 114 GLU A O 1
ATOM 877 N N . VAL A 1 115 ? -21.306 -31.335 13.854 1.00 43.03 115 VAL A N 1
ATOM 878 C CA . VAL A 1 115 ? -21.119 -32.782 14.047 1.00 43.03 115 VAL A CA 1
ATOM 879 C C . VAL A 1 115 ? -22.093 -33.254 15.120 1.00 43.03 115 VAL A C 1
ATOM 881 O O . VAL A 1 115 ? -21.828 -33.250 16.321 1.00 43.03 115 VAL A O 1
ATOM 884 N N . THR A 1 116 ? -23.258 -33.664 14.635 1.00 45.44 116 THR A N 1
ATOM 885 C CA . THR A 1 116 ? -24.185 -34.552 15.329 1.00 45.44 116 THR A CA 1
ATOM 886 C C . THR A 1 116 ? -23.525 -35.914 15.569 1.00 45.44 116 THR A C 1
ATOM 888 O O . THR A 1 116 ? -23.139 -36.576 14.614 1.00 45.44 116 THR A O 1
ATOM 891 N N . THR A 1 117 ? -23.411 -36.333 16.836 1.00 48.06 117 THR A N 1
ATOM 892 C CA . THR A 1 117 ? -23.820 -37.660 17.362 1.00 48.06 117 THR A CA 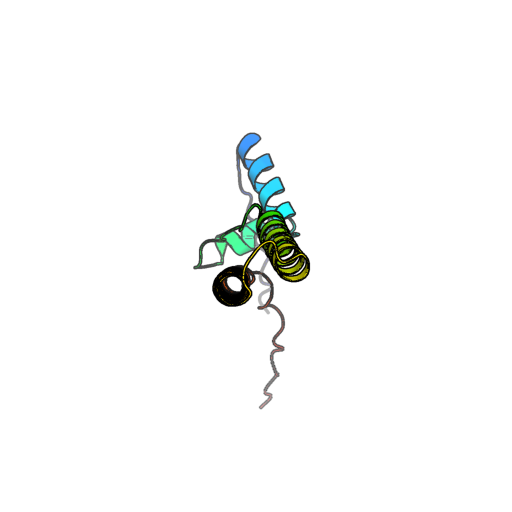1
ATOM 893 C C . THR A 1 117 ? -23.669 -37.709 18.875 1.00 48.06 117 THR A C 1
ATOM 895 O O . THR A 1 117 ? -22.581 -37.336 19.366 1.00 48.06 117 THR A O 1
#

Organism: Ruminococcus flavefaciens (NCBI:txid1265)

Secondary structure (DSSP, 8-state):
-------PPPPP--HHHHHHHHHHHHHTT--HHHHHHHHHH-SS-----TTHHHHHHHHHHHHHHHHHHHHTTSS-HHHHHHHHHHHHHHHHHHHHHHHTT-TTS--S---------

InterPro domains:
  IPR053842 Mobilization protein NikA-like [PF21983] (5-43)

Sequence (117 aa):
MSESKAKTINVRVSESEKSIIEEKANSVSLGTSEFLRTAALSDDKIILLQEGATIAKKLCELVCTFEKAEESGNIEGIYATTILSKIEELIAFFNKLSEKLTDISENDVSDDEEVTT

Foldseek 3Di:
DDDPPPDDDDDDDDPVVVVVLCVVCVLLPHDSVLSVVLCVPDPDHLDRPVCLVVVVVVLVVVLVVLVVCCVVVVDPVVVSVVVNVVSVVVVVVSVVVVVVNPVSPDDPDDDPPPDDD

pLDDT: mean 75.7, std 16.4, range [36.12, 94.94]

Radius of gyration: 22.71 Å; chains: 1; bounding box: 53×53×54 Å